Protein AF-A0A059FL71-F1 (afdb_monomer_lite)

Structure (mmCIF, N/CA/C/O backbone):
data_AF-A0A059FL71-F1
#
_entry.id   AF-A0A059FL71-F1
#
loop_
_atom_site.group_PDB
_atom_site.id
_atom_site.type_symbol
_atom_site.label_atom_id
_atom_site.label_alt_id
_atom_site.label_comp_id
_atom_site.label_asym_id
_atom_site.label_entity_id
_atom_site.label_seq_id
_atom_site.pdbx_PDB_ins_code
_atom_site.Cartn_x
_atom_site.Cartn_y
_atom_site.Cartn_z
_atom_site.occupancy
_atom_site.B_iso_or_equiv
_atom_site.auth_seq_id
_atom_site.auth_comp_id
_atom_site.auth_asym_id
_atom_site.auth_atom_id
_atom_site.pdbx_PDB_model_num
ATOM 1 N N . MET A 1 1 ? -16.588 4.277 25.004 1.00 62.44 1 MET A N 1
ATOM 2 C CA . MET A 1 1 ? -15.989 2.977 24.626 1.00 62.44 1 MET A CA 1
ATOM 3 C C . MET A 1 1 ? -16.147 2.707 23.132 1.00 62.44 1 MET A C 1
ATOM 5 O O . MET A 1 1 ? -15.125 2.559 22.488 1.00 62.44 1 MET A O 1
ATOM 9 N N . SER A 1 2 ? -17.354 2.745 22.545 1.00 70.50 2 SER A N 1
ATOM 10 C CA . SER A 1 2 ? -17.523 2.483 21.096 1.00 70.50 2 SER A CA 1
ATOM 11 C C . SER A 1 2 ? -16.815 3.487 20.167 1.00 70.50 2 SER A C 1
ATOM 13 O O . SER A 1 2 ? -16.297 3.094 19.131 1.00 70.50 2 SER A O 1
ATOM 15 N N . THR A 1 3 ? -16.751 4.768 20.547 1.00 81.00 3 THR A N 1
ATOM 16 C CA . THR A 1 3 ? -16.095 5.820 19.745 1.00 81.00 3 THR A CA 1
ATOM 17 C C . THR A 1 3 ? -14.570 5.693 19.727 1.00 81.00 3 THR A C 1
ATOM 19 O O . THR A 1 3 ? -13.962 5.957 18.705 1.00 81.00 3 THR A O 1
ATOM 22 N N . ASP A 1 4 ? -13.950 5.230 20.820 1.00 90.06 4 ASP A N 1
ATOM 23 C CA . ASP A 1 4 ? -12.488 5.042 20.899 1.00 90.06 4 ASP A CA 1
ATOM 24 C C . ASP A 1 4 ? -12.012 3.939 19.941 1.00 90.06 4 ASP A C 1
ATOM 26 O O . ASP A 1 4 ? -11.057 4.116 19.193 1.00 90.06 4 ASP A O 1
ATOM 30 N N . ILE A 1 5 ? -12.751 2.827 19.905 1.00 93.25 5 ILE A N 1
ATOM 31 C CA . ILE A 1 5 ? -12.524 1.723 18.966 1.00 93.25 5 ILE A CA 1
ATOM 32 C C . ILE A 1 5 ? -12.699 2.196 17.517 1.00 93.25 5 ILE A C 1
ATOM 34 O O . ILE A 1 5 ? -11.883 1.875 16.658 1.00 93.25 5 ILE A O 1
ATOM 38 N N . GLN A 1 6 ? -13.744 2.979 17.241 1.00 95.12 6 GLN A N 1
ATOM 39 C CA . GLN A 1 6 ? -13.996 3.513 15.904 1.00 95.12 6 GLN A CA 1
ATOM 40 C C . GLN A 1 6 ? -12.862 4.433 15.431 1.00 95.12 6 GLN A C 1
ATOM 42 O O . GLN A 1 6 ? -12.388 4.270 14.309 1.00 95.12 6 GLN A O 1
ATOM 47 N N . THR A 1 7 ? -12.387 5.348 16.283 1.00 96.62 7 THR A N 1
ATOM 48 C CA . THR A 1 7 ? -11.244 6.222 15.973 1.00 96.62 7 THR A CA 1
ATOM 49 C C . THR A 1 7 ? -9.998 5.406 15.644 1.00 96.62 7 THR A C 1
ATOM 51 O O . THR A 1 7 ? -9.376 5.620 14.609 1.00 96.62 7 THR A O 1
ATOM 54 N N . LYS A 1 8 ? -9.682 4.405 16.465 1.00 96.81 8 LYS A N 1
ATOM 55 C CA . LYS A 1 8 ? -8.524 3.529 16.265 1.00 96.81 8 LYS A CA 1
ATOM 56 C C . LYS A 1 8 ? -8.597 2.698 14.980 1.00 96.81 8 LYS A C 1
ATOM 58 O O . LYS A 1 8 ? -7.568 2.458 14.343 1.00 96.81 8 LYS A O 1
ATOM 63 N N . GLN A 1 9 ? -9.796 2.274 14.581 1.00 98.00 9 GLN A N 1
ATOM 64 C CA . GLN A 1 9 ? -10.037 1.615 13.296 1.00 98.00 9 GLN A CA 1
ATOM 65 C C . GLN A 1 9 ? -9.879 2.574 12.110 1.00 98.00 9 GLN A C 1
ATOM 67 O O . GLN A 1 9 ? -9.307 2.188 11.094 1.00 98.00 9 GLN A O 1
ATOM 72 N N . ILE A 1 10 ? -10.355 3.817 12.237 1.00 98.31 10 ILE A N 1
ATOM 73 C CA . ILE A 1 10 ? -10.156 4.867 11.226 1.00 98.31 10 ILE A CA 1
ATOM 74 C C . ILE A 1 10 ? -8.663 5.146 11.034 1.00 98.31 10 ILE A C 1
ATOM 76 O O . ILE A 1 10 ? -8.201 5.194 9.897 1.00 98.31 10 ILE A O 1
ATOM 80 N N . GLU A 1 11 ? -7.908 5.285 12.125 1.00 97.81 11 GLU A N 1
ATOM 81 C CA . GLU A 1 11 ? -6.453 5.478 12.089 1.00 97.81 11 GLU A CA 1
ATOM 82 C C . GLU A 1 11 ? -5.759 4.316 11.370 1.00 97.81 11 GLU A C 1
ATOM 84 O O . GLU A 1 11 ? -5.001 4.542 10.431 1.00 97.81 11 GLU A O 1
ATOM 89 N N . ALA A 1 12 ? -6.091 3.070 11.726 1.00 98.19 12 ALA A N 1
ATOM 90 C CA . ALA A 1 12 ? -5.516 1.890 11.081 1.00 98.19 12 ALA A CA 1
ATOM 91 C C . ALA A 1 12 ? -5.783 1.848 9.566 1.00 98.19 12 ALA A C 1
ATOM 93 O O . ALA A 1 12 ? -4.884 1.528 8.791 1.00 98.19 12 ALA A O 1
ATOM 94 N N . LEU A 1 13 ? -7.005 2.182 9.138 1.00 98.56 13 LEU A N 1
ATOM 95 C CA . LEU A 1 13 ? -7.355 2.239 7.718 1.00 98.56 13 LEU A CA 1
ATOM 96 C C . LEU A 1 13 ? -6.613 3.362 6.996 1.00 98.56 13 LEU A C 1
ATOM 98 O O . LEU A 1 13 ? -6.097 3.141 5.907 1.00 98.56 13 LEU A O 1
ATOM 102 N N . ASN A 1 14 ? -6.549 4.557 7.581 1.00 97.94 14 ASN A N 1
ATOM 103 C CA . ASN A 1 14 ? -5.886 5.701 6.959 1.00 97.94 14 ASN A CA 1
ATOM 104 C C . ASN A 1 14 ? -4.372 5.501 6.830 1.00 97.94 14 ASN A C 1
ATOM 106 O O . ASN A 1 14 ? -3.800 5.877 5.805 1.00 97.94 14 ASN A O 1
ATOM 110 N N . ASP A 1 15 ? -3.740 4.875 7.822 1.00 96.06 15 ASP A N 1
ATOM 111 C CA . ASP A 1 15 ? -2.325 4.509 7.765 1.00 96.06 15 ASP A CA 1
ATOM 112 C C . ASP A 1 15 ? -2.040 3.565 6.596 1.00 96.06 15 ASP A C 1
ATOM 114 O O . ASP A 1 15 ? -1.134 3.813 5.806 1.00 96.06 15 ASP A O 1
ATOM 118 N N . ILE A 1 16 ? -2.842 2.510 6.437 1.00 97.81 16 ILE A N 1
ATOM 119 C CA . ILE A 1 16 ? -2.652 1.545 5.348 1.00 97.81 16 ILE A CA 1
ATOM 120 C C . ILE A 1 16 ? -3.048 2.134 3.995 1.00 97.81 16 ILE A C 1
ATOM 122 O O . ILE A 1 16 ? 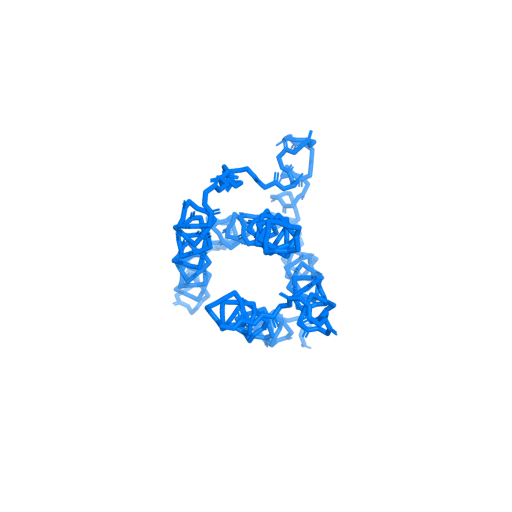-2.354 1.908 3.007 1.00 97.81 16 ILE A O 1
ATOM 126 N N . ALA A 1 17 ? -4.098 2.956 3.932 1.00 97.62 17 ALA A N 1
ATOM 127 C CA . ALA A 1 17 ? -4.484 3.660 2.711 1.00 97.62 17 ALA A CA 1
ATOM 128 C C . ALA A 1 17 ? -3.342 4.541 2.182 1.00 97.62 17 ALA A C 1
ATOM 130 O O . ALA A 1 17 ? -3.102 4.571 0.978 1.00 97.62 17 ALA A O 1
ATOM 131 N N . LYS A 1 18 ? -2.590 5.200 3.073 1.00 95.06 18 LYS A N 1
ATOM 132 C CA . LYS A 1 18 ? -1.399 5.982 2.715 1.00 95.06 18 LYS A CA 1
ATOM 133 C C . LYS A 1 18 ? -0.357 5.133 1.976 1.00 95.06 18 LYS A C 1
ATOM 135 O O . LYS A 1 18 ? 0.136 5.553 0.931 1.00 95.06 18 LYS A O 1
ATOM 140 N N . VAL A 1 19 ? -0.057 3.941 2.493 1.00 94.56 19 VAL A N 1
ATOM 141 C CA . VAL A 1 19 ? 0.926 3.018 1.900 1.00 94.56 19 VAL A CA 1
ATOM 142 C C . VAL A 1 19 ? 0.399 2.411 0.595 1.00 94.56 19 VAL A C 1
ATOM 144 O O . VAL A 1 19 ? 1.119 2.364 -0.397 1.00 94.56 19 VAL A O 1
ATOM 147 N N . LEU A 1 20 ? -0.886 2.044 0.535 1.00 96.56 20 LEU A N 1
ATOM 148 C CA . LEU A 1 20 ? -1.531 1.565 -0.694 1.00 96.56 20 LEU A CA 1
ATOM 149 C C . LEU A 1 20 ? -1.490 2.606 -1.824 1.00 96.56 20 LEU A C 1
ATOM 151 O O . LEU A 1 20 ? -1.282 2.248 -2.983 1.00 96.56 20 LEU A O 1
ATOM 155 N N . ILE A 1 21 ? -1.667 3.893 -1.504 1.00 95.06 21 ILE A N 1
ATOM 156 C CA . ILE A 1 21 ? -1.548 4.991 -2.476 1.00 95.06 21 ILE A CA 1
ATOM 157 C C . ILE A 1 21 ? -0.113 5.100 -3.00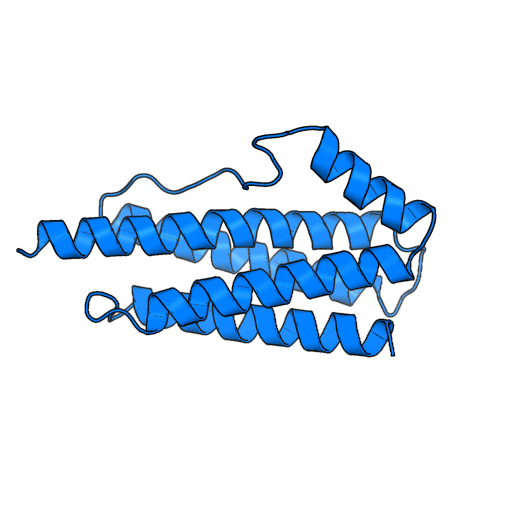8 1.00 95.06 21 ILE A C 1
ATOM 159 O O . ILE A 1 21 ? 0.072 5.372 -4.196 1.00 95.06 21 ILE A O 1
ATOM 163 N N . ASP A 1 22 ? 0.893 4.908 -2.154 1.00 91.06 22 ASP A N 1
ATOM 164 C CA . ASP A 1 22 ? 2.298 4.914 -2.571 1.00 91.06 22 ASP A CA 1
ATOM 165 C C . ASP A 1 22 ? 2.624 3.704 -3.459 1.00 91.06 22 ASP A C 1
ATOM 167 O O . ASP A 1 22 ? 3.143 3.892 -4.560 1.00 91.06 22 ASP A O 1
ATOM 171 N N . SER A 1 23 ? 2.218 2.494 -3.058 1.00 93.62 23 SER A N 1
ATOM 172 C CA . SER A 1 23 ? 2.372 1.265 -3.859 1.00 93.62 23 SER A CA 1
ATOM 173 C C . SER A 1 23 ? 1.683 1.388 -5.227 1.00 93.62 23 SER A C 1
ATOM 175 O O . SER A 1 23 ? 2.295 1.121 -6.264 1.00 93.62 23 SER A O 1
ATOM 177 N N . LYS A 1 24 ? 0.447 1.919 -5.279 1.00 95.31 24 LYS A N 1
ATOM 178 C CA . LYS A 1 24 ? -0.262 2.205 -6.542 1.00 95.31 24 LYS A CA 1
ATOM 179 C C . LYS A 1 24 ? 0.588 3.044 -7.490 1.00 95.31 24 LYS A C 1
ATOM 181 O O . LYS A 1 24 ? 0.737 2.691 -8.658 1.00 95.31 24 LYS A O 1
ATOM 186 N N . LYS A 1 25 ? 1.141 4.150 -6.989 1.00 90.38 25 LYS A N 1
ATOM 187 C CA . LYS A 1 25 ? 1.977 5.052 -7.787 1.00 90.38 25 LYS A CA 1
ATOM 188 C C . LYS A 1 25 ? 3.263 4.361 -8.228 1.00 90.38 25 LYS A C 1
ATOM 190 O O . LYS A 1 25 ? 3.659 4.523 -9.379 1.00 90.38 25 LYS A O 1
ATOM 195 N N . GLY A 1 26 ? 3.885 3.570 -7.354 1.00 89.31 26 GLY A N 1
ATOM 196 C CA . GLY A 1 26 ? 5.050 2.753 -7.694 1.00 89.31 26 GLY A CA 1
ATOM 197 C C . GLY A 1 26 ? 4.789 1.870 -8.917 1.00 89.31 26 GLY A C 1
ATOM 198 O O . GLY A 1 26 ? 5.537 1.924 -9.895 1.00 89.31 26 GLY A O 1
ATOM 199 N N . TYR A 1 27 ? 3.665 1.151 -8.926 1.00 93.12 27 TYR A N 1
ATOM 200 C CA . TYR A 1 27 ? 3.267 0.313 -10.059 1.00 93.12 27 TYR A CA 1
ATOM 201 C C . TYR A 1 27 ? 2.870 1.095 -11.315 1.00 93.12 27 TYR A C 1
ATOM 203 O O . TYR A 1 27 ? 3.274 0.715 -12.415 1.00 93.12 27 TYR A O 1
ATOM 211 N N . GLU A 1 28 ? 2.131 2.202 -11.189 1.00 91.94 28 GLU A N 1
ATOM 212 C CA . GLU A 1 28 ? 1.834 3.089 -12.328 1.00 91.94 28 GLU A CA 1
ATOM 213 C C . GLU A 1 28 ? 3.127 3.577 -12.987 1.00 91.94 28 GLU A C 1
ATOM 215 O O . GLU A 1 28 ? 3.246 3.614 -14.213 1.00 91.94 28 GLU A O 1
ATOM 220 N N . LYS A 1 29 ? 4.138 3.883 -12.174 1.00 87.56 29 LYS A N 1
ATOM 221 C CA . LYS A 1 29 ? 5.424 4.346 -12.671 1.00 87.56 29 LYS A CA 1
ATOM 222 C C . LYS A 1 29 ? 6.254 3.244 -13.301 1.00 87.56 29 LYS A C 1
ATOM 224 O O . LYS A 1 29 ? 6.830 3.467 -14.363 1.00 87.56 29 LYS A O 1
ATOM 229 N N . ALA A 1 30 ? 6.270 2.060 -12.700 1.00 87.75 30 ALA A N 1
ATOM 230 C CA . ALA A 1 30 ? 6.881 0.884 -13.302 1.00 87.75 30 ALA A CA 1
ATOM 231 C C . ALA A 1 30 ? 6.259 0.587 -14.679 1.00 87.75 30 ALA A C 1
ATOM 233 O O . ALA A 1 30 ? 6.982 0.342 -15.640 1.00 87.75 30 ALA A O 1
ATOM 234 N N . TYR A 1 31 ? 4.933 0.714 -14.809 1.00 90.06 31 TYR A N 1
ATOM 235 C CA . TYR A 1 31 ? 4.222 0.583 -16.084 1.00 90.06 31 TYR A CA 1
ATOM 236 C C . TYR A 1 31 ? 4.638 1.636 -17.129 1.00 90.06 31 TYR A C 1
ATOM 238 O O . TYR A 1 31 ? 4.802 1.301 -18.303 1.00 90.06 31 TYR A O 1
ATOM 246 N N . GLU A 1 32 ? 4.810 2.899 -16.725 1.00 87.12 32 GLU A N 1
ATOM 247 C CA . GLU A 1 32 ? 5.266 3.976 -17.618 1.00 87.12 32 GLU A CA 1
ATOM 248 C C . GLU A 1 32 ? 6.712 3.794 -18.096 1.00 87.12 32 GLU A C 1
ATOM 250 O O . GLU A 1 32 ? 7.057 4.255 -19.184 1.00 87.12 32 GLU A O 1
ATOM 255 N N . MET A 1 33 ? 7.566 3.207 -17.254 1.00 83.75 33 MET A N 1
ATOM 256 C CA . MET A 1 33 ? 9.017 3.182 -17.453 1.00 83.75 33 MET A CA 1
ATOM 257 C C . MET A 1 33 ? 9.542 1.879 -18.028 1.00 83.75 33 MET A C 1
ATOM 259 O O . MET A 1 33 ? 10.598 1.889 -18.655 1.00 83.75 33 MET A O 1
ATOM 263 N N . VAL A 1 34 ? 8.831 0.770 -17.830 1.00 83.44 34 VAL A N 1
ATOM 264 C CA . VAL A 1 34 ? 9.163 -0.466 -18.526 1.00 83.44 34 VAL A CA 1
ATOM 265 C C . VAL A 1 34 ? 8.949 -0.251 -20.029 1.00 83.44 34 VAL A C 1
ATOM 267 O O . VAL A 1 34 ? 7.938 0.321 -20.455 1.00 83.44 34 VAL A O 1
ATOM 270 N N . ASP A 1 35 ? 9.904 -0.713 -20.838 1.00 77.81 35 ASP A N 1
ATOM 271 C CA . ASP A 1 35 ? 9.777 -0.739 -22.299 1.00 77.81 35 ASP A CA 1
ATOM 272 C C . ASP A 1 35 ? 8.519 -1.527 -22.724 1.00 77.81 35 ASP A C 1
ATOM 274 O O . ASP A 1 35 ? 7.781 -2.056 -21.889 1.00 77.81 35 ASP A O 1
ATOM 278 N N . ASP A 1 36 ? 8.245 -1.653 -24.025 1.00 75.06 36 ASP A N 1
ATOM 279 C CA . ASP A 1 36 ? 7.133 -2.464 -24.560 1.00 75.06 36 ASP A CA 1
ATOM 280 C C . ASP A 1 36 ? 7.335 -3.985 -24.360 1.00 75.06 36 ASP A C 1
ATOM 282 O O . ASP A 1 36 ? 7.175 -4.811 -25.258 1.00 75.06 36 ASP A O 1
ATOM 286 N N . ASN A 1 37 ? 7.682 -4.379 -23.138 1.00 79.50 37 ASN A N 1
ATOM 287 C CA . ASN A 1 37 ? 7.650 -5.726 -22.634 1.00 79.50 37 ASN A CA 1
ATOM 288 C C . ASN A 1 37 ? 6.189 -6.131 -22.406 1.00 79.50 37 ASN A C 1
ATOM 290 O O . ASN A 1 37 ? 5.569 -5.827 -21.381 1.00 79.50 37 ASN A O 1
ATOM 294 N N . PHE A 1 38 ? 5.659 -6.853 -23.391 1.00 79.81 38 PHE A N 1
ATOM 295 C CA . PHE A 1 38 ? 4.293 -7.371 -23.415 1.00 79.81 38 PHE A CA 1
ATOM 296 C C . PHE A 1 38 ? 3.930 -8.264 -22.219 1.00 79.81 38 PHE A C 1
ATOM 298 O O . PHE A 1 38 ? 2.743 -8.436 -21.952 1.00 79.81 38 PHE A O 1
ATOM 305 N N . ALA A 1 39 ? 4.909 -8.821 -21.498 1.00 84.06 39 ALA A N 1
ATOM 306 C CA . ALA A 1 39 ? 4.656 -9.643 -20.318 1.00 84.06 39 ALA A CA 1
ATOM 307 C C . ALA A 1 39 ? 4.545 -8.810 -19.030 1.00 84.06 39 ALA A C 1
ATOM 309 O O . ALA A 1 39 ? 3.683 -9.093 -18.201 1.00 84.06 39 ALA A O 1
ATOM 310 N N . LEU A 1 40 ? 5.378 -7.776 -18.865 1.00 86.88 40 LEU A N 1
ATOM 311 C CA . LEU A 1 40 ? 5.473 -7.016 -17.610 1.00 86.88 40 LEU A CA 1
ATOM 312 C C . LEU A 1 40 ? 4.487 -5.850 -17.518 1.00 86.88 40 LEU A C 1
ATOM 314 O O . LEU A 1 40 ? 3.898 -5.641 -16.458 1.00 86.88 40 LEU A O 1
ATOM 318 N N . LYS A 1 41 ? 4.251 -5.117 -18.617 1.00 89.62 41 LYS A N 1
ATOM 319 C CA . LYS A 1 41 ? 3.312 -3.978 -18.612 1.00 89.62 41 LYS A CA 1
ATOM 320 C C . LYS A 1 41 ? 1.930 -4.348 -18.055 1.00 89.62 41 LYS A C 1
ATOM 322 O O . LYS A 1 41 ? 1.455 -3.644 -17.163 1.00 89.62 41 LYS A O 1
ATOM 327 N N . PRO A 1 42 ? 1.281 -5.440 -18.506 1.00 93.12 42 PRO A N 1
ATOM 328 C CA . PRO A 1 42 ? -0.023 -5.820 -17.972 1.00 93.12 42 PRO A CA 1
ATOM 329 C C . PRO A 1 42 ? 0.003 -6.136 -16.472 1.00 93.12 42 PRO A C 1
ATOM 331 O O . PRO A 1 42 ? -0.970 -5.841 -15.790 1.00 93.12 42 PRO A O 1
ATOM 334 N N . GLN A 1 43 ? 1.104 -6.690 -15.952 1.00 93.56 43 GLN A N 1
ATOM 335 C CA . GLN A 1 43 ? 1.228 -7.066 -14.538 1.00 93.56 43 GLN A CA 1
ATOM 336 C C . GLN A 1 43 ? 1.321 -5.842 -13.624 1.00 93.56 43 GLN A C 1
ATOM 338 O O . GLN A 1 43 ? 0.621 -5.780 -12.613 1.00 93.56 43 GLN A O 1
ATOM 343 N N . PHE A 1 44 ? 2.123 -4.842 -14.006 1.00 93.75 44 PHE A N 1
ATOM 344 C CA . PHE A 1 44 ? 2.203 -3.576 -13.273 1.00 93.75 44 PHE A CA 1
ATOM 345 C C . PHE A 1 44 ? 0.878 -2.812 -13.319 1.00 93.75 44 PHE A C 1
ATOM 347 O O . PHE A 1 44 ? 0.394 -2.346 -12.290 1.00 93.75 44 PHE A O 1
ATOM 354 N N . LEU A 1 45 ? 0.245 -2.732 -14.496 1.00 95.25 45 LEU A N 1
ATOM 355 C CA . LEU A 1 45 ? -1.049 -2.064 -14.633 1.00 95.25 45 LEU A CA 1
ATOM 356 C C . LEU A 1 45 ? -2.141 -2.757 -13.808 1.00 95.25 45 LEU A C 1
ATOM 358 O O . LEU A 1 45 ? -2.944 -2.085 -13.167 1.00 95.25 45 LEU A O 1
ATOM 362 N N . HIS A 1 46 ? -2.163 -4.090 -13.813 1.00 96.31 46 HIS A N 1
ATOM 363 C CA . HIS A 1 46 ? -3.101 -4.875 -13.020 1.00 96.31 46 HIS A CA 1
ATOM 364 C C . HIS A 1 46 ? -2.963 -4.566 -11.525 1.00 96.31 46 HIS A C 1
ATOM 366 O O . HIS A 1 46 ? -3.953 -4.202 -10.895 1.00 96.31 46 HIS A O 1
ATOM 372 N N . ARG A 1 47 ? -1.738 -4.576 -10.989 1.00 97.06 47 ARG A N 1
ATOM 373 C CA . ARG A 1 47 ? -1.478 -4.253 -9.577 1.00 97.06 47 ARG A CA 1
ATOM 374 C C . ARG A 1 47 ? -1.835 -2.815 -9.231 1.00 97.06 47 ARG A C 1
ATOM 376 O O . ARG A 1 47 ? -2.483 -2.570 -8.220 1.00 97.06 47 ARG A O 1
ATOM 383 N N . ALA A 1 48 ? -1.512 -1.854 -10.096 1.00 96.81 48 ALA A N 1
ATOM 384 C CA . ALA A 1 48 ? -1.942 -0.467 -9.912 1.00 96.81 48 ALA A CA 1
ATOM 385 C C . ALA A 1 48 ? -3.476 -0.335 -9.811 1.00 96.81 48 ALA A C 1
ATOM 387 O O . ALA A 1 48 ? -3.992 0.435 -8.995 1.00 96.81 48 ALA A O 1
ATOM 388 N N . GLN A 1 49 ? -4.219 -1.098 -10.618 1.00 98.12 49 GLN A N 1
ATOM 389 C CA . GLN A 1 49 ? -5.682 -1.123 -10.573 1.00 98.12 49 GLN A CA 1
ATOM 390 C C . GLN A 1 49 ? -6.207 -1.781 -9.293 1.00 98.12 49 GLN A C 1
ATOM 392 O O . GLN A 1 49 ? -7.108 -1.227 -8.664 1.00 98.12 49 GLN A O 1
ATOM 397 N N . GLU A 1 50 ? -5.633 -2.911 -8.881 1.00 97.88 50 GLU A N 1
ATOM 398 C CA . GLU A 1 50 ? -5.980 -3.586 -7.623 1.00 97.88 50 GLU A CA 1
ATOM 399 C C . GLU A 1 50 ? -5.737 -2.680 -6.412 1.00 97.88 50 GLU A C 1
ATOM 401 O O . GLU A 1 50 ? -6.628 -2.506 -5.578 1.00 97.88 50 GLU A O 1
ATOM 406 N N . ARG A 1 51 ? -4.582 -2.002 -6.360 1.00 97.19 51 ARG A N 1
ATOM 407 C CA . ARG A 1 51 ? -4.281 -1.007 -5.320 1.00 97.19 51 ARG A CA 1
ATOM 408 C C . ARG A 1 51 ? -5.295 0.129 -5.318 1.00 97.19 51 ARG A C 1
ATOM 410 O O . ARG A 1 51 ? -5.760 0.520 -4.253 1.00 97.19 51 ARG A O 1
ATOM 417 N N . GLY A 1 52 ? -5.685 0.633 -6.490 1.00 97.81 52 GLY A N 1
ATOM 418 C CA . GLY A 1 52 ? -6.730 1.653 -6.608 1.00 97.81 52 GLY A CA 1
ATOM 419 C C . GLY A 1 52 ? -8.067 1.207 -6.013 1.00 97.81 52 GLY A C 1
ATOM 420 O O . GLY A 1 52 ? -8.666 1.943 -5.233 1.00 97.81 52 GLY A O 1
ATOM 421 N N . GLN A 1 53 ? -8.495 -0.021 -6.310 1.00 98.56 53 GLN A N 1
ATOM 422 C CA . GLN A 1 53 ? -9.735 -0.578 -5.763 1.00 98.56 53 GLN A CA 1
ATOM 423 C C . GLN A 1 53 ? -9.673 -0.740 -4.240 1.00 98.56 53 GLN A C 1
ATOM 425 O O . GLN A 1 53 ? -10.643 -0.415 -3.555 1.00 98.56 53 GLN A O 1
ATOM 430 N N . LEU A 1 54 ? -8.541 -1.201 -3.700 1.00 98.44 54 LEU A N 1
ATOM 431 C CA . LEU A 1 54 ? -8.342 -1.289 -2.252 1.00 98.44 54 LEU A CA 1
ATOM 432 C C . LEU A 1 54 ? -8.382 0.095 -1.599 1.00 98.44 54 LEU A C 1
ATOM 434 O O . LEU A 1 54 ? -9.081 0.269 -0.605 1.00 98.44 54 LEU A O 1
ATOM 438 N N . VAL A 1 55 ? -7.710 1.100 -2.170 1.00 98.56 55 VAL A N 1
ATOM 439 C CA . VAL A 1 55 ? -7.775 2.483 -1.664 1.00 98.56 55 VAL A CA 1
ATOM 440 C C . VAL A 1 55 ? -9.226 2.961 -1.590 1.00 98.56 55 VAL A C 1
ATOM 442 O O . VAL A 1 55 ? -9.655 3.416 -0.531 1.00 98.56 55 VAL A O 1
ATOM 445 N N . ASP A 1 56 ? -10.013 2.786 -2.653 1.00 98.62 56 ASP A N 1
ATOM 446 C CA . ASP A 1 56 ? -11.422 3.201 -2.672 1.00 98.62 56 ASP A CA 1
ATOM 447 C C . ASP A 1 56 ? -12.250 2.502 -1.578 1.00 98.62 56 ASP A C 1
ATOM 449 O O . ASP A 1 56 ? -13.069 3.133 -0.898 1.00 98.62 56 ASP A O 1
ATOM 453 N N . GLN A 1 57 ? -12.021 1.203 -1.360 1.00 98.75 57 GLN A N 1
ATOM 454 C CA . GLN A 1 57 ? -12.692 0.431 -0.311 1.00 98.75 57 GLN A CA 1
ATOM 455 C C . GLN A 1 57 ? -12.314 0.918 1.093 1.00 98.75 57 GLN A C 1
ATOM 457 O O . GLN A 1 57 ? -13.196 1.123 1.932 1.00 98.75 57 GLN A O 1
ATOM 462 N N . PHE A 1 58 ? -11.026 1.168 1.341 1.00 98.69 58 PHE A N 1
ATOM 463 C CA . PHE A 1 58 ? -10.535 1.711 2.608 1.00 98.69 58 PHE A CA 1
ATOM 464 C C . PHE A 1 58 ? -11.128 3.095 2.881 1.00 98.69 58 PHE A C 1
ATOM 466 O O . PHE A 1 58 ? -11.671 3.336 3.961 1.00 98.69 58 PHE A O 1
ATOM 473 N N . GLN A 1 59 ? -11.104 3.991 1.893 1.00 98.62 59 GLN A N 1
ATOM 474 C CA . GLN A 1 59 ? -11.658 5.337 2.029 1.00 98.62 59 GLN A CA 1
ATOM 475 C C . GLN A 1 59 ? -13.172 5.314 2.272 1.00 98.62 59 GLN A C 1
ATOM 477 O O . GLN A 1 59 ? -13.683 6.055 3.116 1.00 98.62 59 GLN A O 1
ATOM 482 N N . SER A 1 60 ? -13.900 4.443 1.568 1.00 98.69 60 SER A N 1
ATOM 483 C CA . SER A 1 60 ? -15.332 4.219 1.793 1.00 98.69 60 SER A CA 1
ATOM 484 C C . SER A 1 60 ? -15.602 3.749 3.222 1.00 98.69 60 SER A C 1
ATOM 486 O O . SER A 1 60 ? -16.492 4.271 3.902 1.00 98.69 60 SER A O 1
ATOM 488 N N . GLN A 1 61 ? -14.783 2.821 3.721 1.00 98.56 61 GLN A N 1
ATOM 489 C CA . GLN A 1 61 ? -14.912 2.312 5.076 1.00 98.56 61 GLN A CA 1
ATOM 490 C C . GLN A 1 61 ? -14.631 3.380 6.135 1.00 98.56 61 GLN A C 1
ATOM 492 O O . GLN A 1 61 ? -15.379 3.479 7.108 1.00 98.56 61 GLN A O 1
ATOM 497 N N . VAL A 1 62 ? -13.614 4.219 5.937 1.00 98.56 62 VAL A N 1
ATOM 498 C CA . VAL A 1 62 ? -13.325 5.351 6.829 1.00 98.56 62 VAL A CA 1
ATOM 499 C C . VAL A 1 62 ? -14.517 6.305 6.905 1.00 98.56 62 VAL A C 1
ATOM 501 O O . VAL A 1 62 ? -14.965 6.631 8.006 1.00 98.56 62 VAL A O 1
ATOM 504 N N . ARG A 1 63 ? -15.109 6.674 5.758 1.00 98.38 63 ARG A N 1
ATOM 505 C CA . ARG A 1 63 ? -16.321 7.514 5.727 1.00 98.38 63 ARG A CA 1
ATOM 506 C C . ARG A 1 63 ? -17.494 6.849 6.446 1.00 98.38 63 ARG A C 1
ATOM 508 O O . ARG A 1 63 ? -18.223 7.518 7.173 1.00 98.38 63 ARG A O 1
ATOM 515 N N . ARG A 1 64 ? -17.674 5.531 6.291 1.00 97.75 64 ARG A N 1
ATOM 516 C CA . ARG A 1 64 ? -18.730 4.766 6.982 1.00 97.75 64 ARG A CA 1
ATOM 517 C C . ARG A 1 64 ? -18.555 4.767 8.499 1.00 97.75 64 ARG A C 1
ATOM 519 O O . ARG A 1 64 ? -19.541 4.758 9.230 1.00 97.75 64 ARG A O 1
ATOM 526 N N . LEU A 1 65 ? -17.310 4.788 8.964 1.00 96.88 65 LEU A N 1
ATOM 527 C CA . LEU A 1 65 ? -16.964 4.945 10.373 1.00 96.88 65 LEU A CA 1
ATOM 528 C C . LEU A 1 65 ? -17.044 6.409 10.846 1.00 96.88 65 LEU A C 1
ATOM 530 O O . LEU A 1 65 ? -16.839 6.663 12.024 1.00 96.88 65 LEU A O 1
ATOM 534 N N . GLY A 1 66 ? -17.379 7.365 9.974 1.00 96.94 66 GLY A N 1
ATOM 535 C CA . GLY A 1 66 ? -17.499 8.784 10.319 1.00 96.94 66 GLY A CA 1
ATOM 536 C C . GLY A 1 66 ? -16.169 9.539 10.364 1.00 96.94 66 GLY A C 1
ATOM 537 O O . GLY A 1 66 ? -16.121 10.632 10.923 1.00 96.94 66 GLY A O 1
ATOM 538 N N . GLY A 1 67 ? -15.100 8.963 9.808 1.00 97.00 67 GLY A N 1
ATOM 539 C CA . GLY A 1 67 ? -13.795 9.607 9.681 1.00 97.00 67 GLY A CA 1
ATOM 540 C C . GLY A 1 67 ? -13.581 10.283 8.328 1.00 97.00 67 GLY A C 1
ATOM 541 O O . GLY A 1 67 ? -14.310 10.041 7.363 1.00 97.00 67 GLY A O 1
ATOM 542 N N . GLU A 1 68 ? -12.521 11.086 8.252 1.00 97.94 68 GLU A N 1
ATOM 543 C CA . GLU A 1 68 ? -12.022 11.643 6.994 1.00 97.94 68 GLU A CA 1
ATOM 544 C C . GLU A 1 68 ? -10.977 10.697 6.382 1.00 97.94 68 GLU A C 1
ATOM 546 O O . GLU A 1 68 ? -10.007 10.341 7.062 1.00 97.94 68 GLU A O 1
ATOM 551 N N . PRO A 1 69 ? -11.166 10.245 5.131 1.00 97.75 69 PRO A N 1
ATOM 552 C CA . PRO A 1 69 ? -10.253 9.308 4.497 1.00 97.75 69 PRO A CA 1
ATOM 553 C C . PRO A 1 69 ? -8.948 9.968 4.062 1.00 97.75 69 PRO A C 1
ATOM 555 O O . PRO A 1 69 ? -8.945 11.083 3.545 1.00 97.75 69 PRO A O 1
ATOM 558 N N . GLN A 1 70 ? -7.854 9.222 4.182 1.00 95.38 70 GLN A N 1
ATOM 559 C CA . GLN A 1 70 ? -6.570 9.596 3.613 1.00 95.38 70 GLN A CA 1
ATOM 560 C C . GLN A 1 70 ? -6.640 9.579 2.080 1.00 95.38 70 GLN A C 1
ATOM 562 O O . GLN A 1 70 ? -7.004 8.567 1.477 1.00 95.38 70 GLN A O 1
ATOM 567 N N . THR A 1 71 ? -6.269 10.692 1.449 1.00 93.25 71 THR A N 1
ATOM 568 C CA . THR A 1 71 ? -6.239 10.852 -0.015 1.00 93.25 71 THR A CA 1
ATOM 569 C C . THR A 1 71 ? -4.829 10.921 -0.576 1.00 93.25 71 THR A C 1
ATOM 571 O O . THR A 1 71 ? -4.643 10.790 -1.785 1.00 93.25 71 THR A O 1
ATOM 574 N N . ASP A 1 72 ? -3.839 11.083 0.298 1.00 87.69 72 ASP A N 1
ATOM 575 C CA . ASP A 1 72 ? -2.454 11.272 -0.079 1.00 87.69 72 ASP A CA 1
ATOM 576 C C . ASP A 1 72 ? -1.568 10.167 0.488 1.00 87.69 72 ASP A C 1
ATOM 578 O O . ASP A 1 72 ? -1.758 9.657 1.592 1.00 87.69 72 ASP A O 1
ATOM 582 N N . GLY A 1 73 ? -0.577 9.797 -0.313 1.00 82.38 73 GLY A N 1
ATOM 583 C CA . GLY A 1 73 ? 0.448 8.846 0.086 1.00 82.38 73 GLY A CA 1
ATOM 584 C C . GLY A 1 73 ? 1.537 9.504 0.936 1.00 82.38 73 GLY A C 1
ATOM 585 O O . GLY A 1 73 ? 1.617 10.729 1.050 1.00 82.38 73 GLY A O 1
ATOM 586 N N . GLY A 1 74 ? 2.401 8.696 1.537 1.00 70.31 74 GLY A N 1
ATOM 587 C CA . GLY A 1 74 ? 3.551 9.146 2.316 1.00 70.31 74 GLY A CA 1
ATOM 588 C C . GLY A 1 74 ? 4.717 9.618 1.479 1.00 70.31 74 GLY A C 1
ATOM 589 O O . GLY A 1 74 ? 5.355 10.605 1.847 1.00 70.31 74 GLY A O 1
ATOM 590 N N . MET A 1 75 ? 4.929 9.006 0.316 1.00 61.62 75 MET A N 1
ATOM 591 C CA . MET A 1 75 ? 5.947 9.443 -0.638 1.00 61.62 75 MET A CA 1
ATOM 592 C C . MET A 1 75 ? 5.685 10.866 -1.155 1.00 61.62 75 MET A C 1
ATOM 594 O O . MET A 1 75 ? 6.616 11.548 -1.586 1.00 61.62 75 MET A O 1
ATOM 598 N N . LEU A 1 76 ? 4.437 11.351 -1.063 1.00 47.91 76 LEU A N 1
ATOM 599 C CA . LEU A 1 76 ? 4.079 12.731 -1.393 1.00 47.91 76 LEU A CA 1
ATOM 600 C C . LEU A 1 76 ? 4.398 13.758 -0.290 1.00 47.91 76 LEU A C 1
ATOM 602 O O . LEU A 1 76 ? 4.420 14.946 -0.591 1.00 47.91 76 LEU A O 1
ATOM 606 N N . GLY A 1 77 ? 4.695 13.357 0.952 1.00 49.66 77 GLY A N 1
ATOM 607 C CA . GLY A 1 77 ? 5.074 14.299 2.022 1.00 49.66 77 GLY A CA 1
ATOM 608 C C . GLY A 1 77 ? 6.425 14.987 1.771 1.00 49.66 77 GLY A C 1
ATOM 609 O O . GLY A 1 77 ? 6.592 16.165 2.075 1.00 49.66 77 GLY A O 1
ATOM 610 N N . ASP A 1 78 ? 7.343 14.273 1.108 1.00 57.00 78 ASP A N 1
ATOM 611 C CA . ASP A 1 78 ? 8.598 14.783 0.524 1.00 57.00 78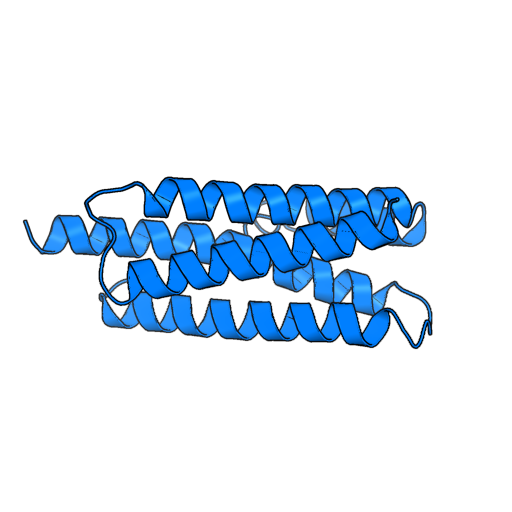 ASP A CA 1
ATOM 612 C C . ASP A 1 78 ? 8.489 15.042 -1.000 1.00 57.00 78 ASP A C 1
ATOM 614 O O . ASP A 1 78 ? 9.500 15.248 -1.686 1.00 57.00 78 ASP A O 1
ATOM 618 N N . ALA A 1 79 ? 7.236 15.025 -1.487 1.00 56.00 79 ALA A N 1
ATOM 619 C CA . ALA A 1 79 ? 6.609 15.252 -2.799 1.00 56.00 79 ALA A CA 1
ATOM 620 C C . ALA A 1 79 ? 7.406 14.971 -4.074 1.00 56.00 79 ALA A C 1
ATOM 622 O O . ALA A 1 79 ? 6.914 14.310 -4.982 1.00 56.00 79 ALA A O 1
ATOM 623 N N . HIS A 1 80 ? 8.612 15.505 -4.188 1.00 58.22 80 HIS A N 1
ATOM 624 C CA . HIS A 1 80 ? 9.390 15.438 -5.412 1.00 58.22 80 HIS A CA 1
ATOM 625 C C . HIS A 1 80 ? 10.604 14.531 -5.290 1.00 58.22 80 HIS A C 1
ATOM 627 O O . HIS A 1 80 ? 10.960 13.888 -6.268 1.00 58.22 80 HIS A O 1
ATOM 633 N N . ARG A 1 81 ? 11.266 14.456 -4.131 1.00 65.56 81 ARG A N 1
ATOM 634 C CA . ARG A 1 81 ? 12.554 13.747 -4.058 1.00 65.56 81 ARG A CA 1
ATOM 635 C C . ARG A 1 81 ? 12.388 12.235 -4.040 1.00 65.56 81 ARG A C 1
ATOM 637 O O . ARG A 1 81 ? 13.005 11.587 -4.875 1.00 65.56 81 ARG A O 1
ATOM 644 N N . GLY A 1 82 ? 11.532 11.703 -3.165 1.00 66.88 82 GLY A N 1
ATOM 645 C CA . GLY A 1 82 ? 11.282 10.257 -3.091 1.00 66.88 82 GLY A CA 1
ATOM 646 C C . GLY A 1 82 ? 10.737 9.706 -4.410 1.00 66.88 82 GLY A C 1
ATOM 647 O O . GLY A 1 82 ? 11.279 8.753 -4.963 1.00 66.88 82 GLY A O 1
ATOM 648 N N . TRP A 1 83 ? 9.751 10.397 -4.991 1.00 65.81 83 TRP A N 1
ATOM 649 C CA . TRP A 1 83 ? 9.180 10.030 -6.287 1.00 65.81 83 TRP A CA 1
ATOM 650 C C . TRP A 1 83 ? 10.183 10.114 -7.445 1.00 65.81 83 TRP A C 1
ATOM 652 O O . TRP A 1 83 ? 10.294 9.184 -8.242 1.00 65.81 83 TRP A O 1
ATOM 662 N N . MET A 1 84 ? 10.951 11.206 -7.543 1.00 70.19 84 MET A N 1
ATOM 663 C CA . MET A 1 84 ? 11.978 11.340 -8.583 1.00 70.19 84 MET A CA 1
ATOM 664 C C . MET A 1 84 ? 13.098 10.315 -8.415 1.00 70.19 84 MET A C 1
ATOM 666 O O . MET A 1 84 ? 13.643 9.852 -9.414 1.00 70.19 84 MET A O 1
ATOM 670 N N . GLN A 1 85 ? 13.449 9.964 -7.177 1.00 73.19 85 GLN A N 1
ATOM 671 C CA . GLN A 1 85 ? 14.456 8.951 -6.895 1.00 73.19 85 GLN A CA 1
ATOM 672 C C . GLN A 1 85 ? 13.980 7.578 -7.369 1.00 73.19 85 GLN A C 1
ATOM 674 O O . GLN A 1 85 ? 14.689 6.963 -8.162 1.00 73.19 85 GLN A O 1
ATOM 679 N N . PHE A 1 86 ? 12.761 7.169 -7.007 1.00 72.44 86 PHE A N 1
ATOM 680 C CA . PHE A 1 86 ? 12.139 5.936 -7.500 1.00 72.44 86 PHE A CA 1
ATOM 681 C C . PHE A 1 86 ? 12.084 5.894 -9.034 1.00 72.44 86 PHE A C 1
ATOM 683 O O . PHE A 1 86 ? 12.567 4.956 -9.664 1.00 72.44 86 PHE A O 1
ATOM 690 N N . ALA A 1 87 ? 11.599 6.972 -9.656 1.00 70.94 87 ALA A N 1
ATOM 691 C CA . ALA A 1 87 ? 11.564 7.106 -11.109 1.00 70.94 87 ALA A CA 1
ATOM 692 C C . ALA A 1 87 ? 12.970 7.003 -11.743 1.00 70.94 87 ALA A C 1
ATOM 694 O O . ALA A 1 87 ? 13.150 6.407 -12.803 1.00 70.94 87 ALA A O 1
ATOM 695 N N . SER A 1 88 ? 13.993 7.569 -11.100 1.00 77.38 88 SER A N 1
ATOM 696 C CA . SER A 1 88 ? 15.365 7.499 -11.604 1.00 77.38 88 SER A CA 1
ATOM 697 C C . SER A 1 88 ? 15.976 6.099 -11.521 1.00 77.38 88 SER A C 1
ATOM 699 O O . SER A 1 88 ? 16.838 5.793 -12.345 1.00 77.38 88 SER A O 1
ATOM 701 N N . LEU A 1 89 ? 15.534 5.262 -10.570 1.00 76.88 89 LEU A N 1
ATOM 702 C CA . LEU A 1 89 ? 15.975 3.870 -10.454 1.00 76.88 89 LEU A CA 1
ATOM 703 C C . LEU A 1 89 ? 15.508 3.075 -11.671 1.00 76.88 89 LEU A C 1
ATOM 705 O O . LEU A 1 89 ? 16.347 2.544 -12.384 1.00 76.88 89 LEU A O 1
ATOM 709 N N . PHE A 1 90 ? 14.219 3.124 -12.018 1.00 73.12 90 PHE A N 1
ATOM 710 C CA . PHE A 1 90 ? 13.684 2.422 -13.196 1.00 73.12 90 PHE A CA 1
ATOM 711 C C . PHE A 1 90 ? 14.375 2.792 -14.520 1.00 73.12 90 PHE A C 1
ATOM 713 O O . PHE A 1 90 ? 14.466 1.960 -15.415 1.00 73.12 90 PHE A O 1
ATOM 720 N N . GLN A 1 91 ? 14.891 4.020 -14.655 1.00 71.19 91 GLN A N 1
ATOM 721 C CA . GLN A 1 91 ? 15.622 4.446 -15.857 1.00 71.19 91 GLN A CA 1
ATOM 722 C C . GLN A 1 91 ? 17.079 3.971 -15.915 1.00 71.19 91 GLN A C 1
ATOM 724 O O . GLN A 1 91 ? 17.665 3.949 -16.996 1.00 71.19 91 GLN A O 1
ATOM 729 N N . LYS A 1 92 ? 17.703 3.687 -14.768 1.00 75.56 92 LYS A N 1
ATOM 730 C CA . LYS A 1 92 ? 19.152 3.438 -14.669 1.00 75.56 92 LYS A CA 1
ATOM 731 C C . LYS A 1 92 ? 19.485 2.007 -14.282 1.00 75.56 92 LYS A C 1
ATOM 733 O O . LYS A 1 92 ? 20.484 1.474 -14.750 1.00 75.56 92 LYS A O 1
ATOM 738 N N . ASP A 1 93 ? 18.671 1.435 -13.408 1.00 81.19 93 ASP A N 1
ATOM 739 C CA . ASP A 1 93 ? 18.867 0.145 -12.775 1.00 81.19 93 ASP A CA 1
ATOM 740 C C . ASP A 1 93 ? 17.496 -0.478 -12.483 1.00 81.19 93 ASP A C 1
ATOM 742 O O . ASP A 1 93 ? 16.880 -0.258 -11.439 1.00 81.19 93 ASP A O 1
ATOM 746 N N . GLN A 1 94 ? 16.998 -1.241 -13.458 1.00 78.44 94 GLN A N 1
ATOM 747 C CA . GLN A 1 94 ? 15.713 -1.929 -13.356 1.00 78.44 94 GLN A CA 1
ATOM 748 C C . GLN A 1 94 ? 15.662 -2.874 -12.148 1.00 78.44 94 GLN A C 1
ATOM 750 O O . GLN A 1 94 ? 14.597 -3.029 -11.557 1.00 78.44 94 GLN A O 1
ATOM 755 N N . LYS A 1 95 ? 16.794 -3.480 -11.761 1.00 83.31 95 LYS A N 1
ATOM 756 C CA . LYS A 1 95 ? 16.853 -4.383 -10.610 1.00 83.31 95 LYS A CA 1
ATOM 757 C C . LYS A 1 95 ? 16.653 -3.610 -9.309 1.00 83.31 95 LYS A C 1
ATOM 759 O O . LYS A 1 95 ? 15.759 -3.962 -8.552 1.00 83.31 95 LYS A O 1
ATOM 764 N N . ALA A 1 96 ? 17.387 -2.516 -9.109 1.00 83.44 96 ALA A N 1
ATOM 765 C CA . ALA A 1 96 ? 17.210 -1.659 -7.931 1.00 83.44 96 ALA A CA 1
ATOM 766 C C . ALA A 1 96 ? 15.782 -1.092 -7.825 1.00 83.44 96 ALA A C 1
ATOM 768 O O . ALA A 1 96 ? 15.279 -0.811 -6.742 1.00 83.44 96 ALA A O 1
ATOM 769 N N . ALA A 1 97 ? 15.118 -0.900 -8.964 1.00 82.38 97 ALA A N 1
ATOM 770 C CA . ALA A 1 97 ? 13.745 -0.426 -9.002 1.00 82.38 97 ALA A CA 1
ATOM 771 C C . ALA A 1 97 ? 12.720 -1.506 -8.611 1.00 82.38 97 ALA A C 1
ATOM 773 O O . ALA A 1 97 ? 11.714 -1.187 -7.982 1.00 82.38 97 ALA A O 1
ATOM 774 N N . LEU A 1 98 ? 12.982 -2.768 -8.965 1.00 86.06 98 LEU A N 1
ATOM 775 C CA . LEU A 1 98 ? 12.196 -3.918 -8.518 1.00 86.06 98 LEU A CA 1
ATOM 776 C C . LEU A 1 98 ? 12.428 -4.216 -7.033 1.00 86.06 98 LEU A C 1
ATOM 778 O O . LEU A 1 98 ? 11.454 -4.450 -6.334 1.00 86.06 98 LEU A O 1
ATOM 782 N N . GLU A 1 99 ? 13.667 -4.111 -6.545 1.00 88.31 99 GLU A N 1
ATOM 783 C CA . GLU A 1 99 ? 13.993 -4.193 -5.110 1.00 88.31 99 GLU A CA 1
ATOM 784 C C . GLU A 1 99 ? 13.250 -3.106 -4.313 1.00 88.31 99 GLU A C 1
ATOM 786 O O . GLU A 1 99 ? 12.650 -3.384 -3.287 1.00 88.31 99 GLU A O 1
ATOM 791 N N . ALA A 1 100 ? 13.167 -1.875 -4.829 1.00 85.69 100 ALA A N 1
ATOM 792 C CA . ALA A 1 100 ? 12.395 -0.817 -4.171 1.00 85.69 100 ALA A CA 1
ATOM 793 C C . ALA A 1 100 ? 10.871 -1.058 -4.174 1.00 85.69 100 ALA A C 1
ATOM 795 O O . ALA A 1 100 ? 10.165 -0.494 -3.337 1.00 85.69 100 ALA A O 1
ATOM 796 N N . ILE A 1 101 ? 10.347 -1.821 -5.143 1.00 89.38 101 ILE A N 1
ATOM 797 C CA . ILE A 1 101 ? 8.955 -2.289 -5.096 1.00 89.38 101 ILE A CA 1
ATOM 798 C C . ILE A 1 101 ? 8.834 -3.349 -4.010 1.00 89.38 101 ILE A C 1
ATOM 800 O O . ILE A 1 101 ? 7.951 -3.218 -3.176 1.00 89.38 101 ILE A O 1
ATOM 804 N N . ASP A 1 102 ? 9.724 -4.338 -4.012 1.00 91.69 102 ASP A N 1
ATOM 805 C CA . ASP A 1 102 ? 9.757 -5.433 -3.044 1.00 91.69 102 ASP A CA 1
ATOM 806 C C . ASP A 1 102 ? 9.766 -4.922 -1.595 1.00 91.69 102 ASP A C 1
ATOM 808 O O . ASP A 1 102 ? 8.809 -5.160 -0.863 1.00 91.69 102 ASP A O 1
ATOM 812 N N . ASP A 1 103 ? 10.724 -4.053 -1.250 1.00 90.69 103 ASP A N 1
ATOM 813 C CA . ASP A 1 103 ? 10.817 -3.386 0.059 1.00 90.69 103 ASP A CA 1
ATOM 814 C C . ASP A 1 103 ? 9.507 -2.659 0.437 1.00 90.69 103 ASP A C 1
ATOM 816 O O . ASP A 1 103 ? 9.097 -2.590 1.599 1.00 90.69 103 ASP A O 1
ATOM 820 N N . GLY A 1 104 ? 8.845 -2.050 -0.553 1.00 91.06 104 GLY A N 1
ATOM 821 C CA . GLY A 1 104 ? 7.589 -1.329 -0.357 1.00 91.06 104 GLY A CA 1
ATOM 822 C C . GLY A 1 104 ? 6.398 -2.255 -0.106 1.00 91.06 104 GLY A C 1
ATOM 823 O O . GLY A 1 104 ? 5.505 -1.906 0.673 1.00 91.06 10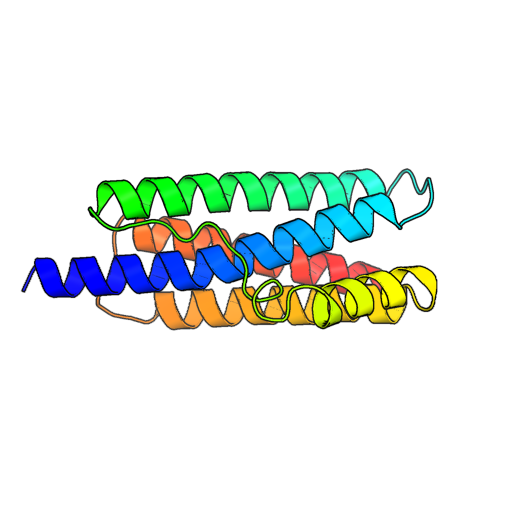4 GLY A O 1
ATOM 824 N N . GLU A 1 105 ? 6.379 -3.417 -0.757 1.00 95.19 105 GLU A N 1
ATOM 825 C CA . GLU A 1 105 ? 5.360 -4.446 -0.570 1.00 95.19 105 GLU A CA 1
ATOM 826 C C . GLU A 1 105 ? 5.555 -5.193 0.755 1.00 95.19 105 GLU A C 1
ATOM 828 O O . GLU A 1 105 ? 4.577 -5.362 1.486 1.00 95.19 105 GLU A O 1
ATOM 833 N N . GLU A 1 106 ? 6.796 -5.516 1.129 1.00 95.06 106 GLU A N 1
ATOM 834 C CA . GLU A 1 106 ? 7.139 -6.051 2.453 1.00 95.06 106 GLU A CA 1
ATOM 835 C C . GLU A 1 106 ? 6.662 -5.087 3.550 1.00 95.06 106 GLU A C 1
ATOM 837 O O . GLU A 1 106 ? 5.888 -5.463 4.433 1.00 95.06 106 GLU A O 1
ATOM 842 N N . TYR A 1 107 ? 6.996 -3.796 3.433 1.00 95.00 107 TYR A N 1
ATOM 843 C CA . TYR A 1 107 ? 6.544 -2.782 4.387 1.00 95.00 107 TYR A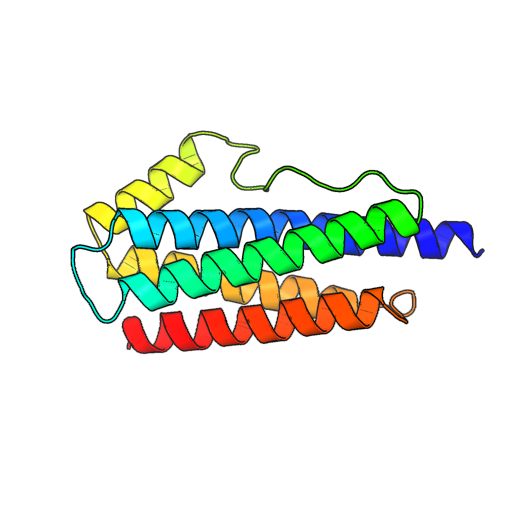 CA 1
ATOM 844 C C . TYR A 1 107 ? 5.011 -2.697 4.490 1.00 95.00 107 TYR A C 1
ATOM 846 O O . TYR A 1 107 ? 4.456 -2.562 5.585 1.00 95.00 107 TYR A O 1
ATOM 854 N N . LEU A 1 108 ? 4.288 -2.774 3.366 1.00 96.31 108 LEU A N 1
ATOM 855 C CA . LEU A 1 108 ? 2.824 -2.793 3.379 1.00 96.31 108 LEU A CA 1
ATOM 856 C C . LEU A 1 108 ? 2.279 -4.033 4.105 1.00 96.31 108 LEU A C 1
ATOM 858 O O . LEU A 1 108 ? 1.325 -3.906 4.884 1.00 96.31 108 LEU A O 1
ATOM 862 N N . ALA A 1 109 ? 2.865 -5.207 3.857 1.00 97.44 109 ALA A N 1
ATOM 863 C CA . ALA A 1 109 ? 2.480 -6.456 4.500 1.00 97.44 109 ALA A CA 1
ATOM 864 C C . ALA A 1 109 ? 2.688 -6.376 6.020 1.00 97.44 109 ALA A C 1
ATOM 866 O O . ALA A 1 109 ? 1.739 -6.611 6.774 1.00 97.44 109 ALA A O 1
ATOM 867 N N . GLU A 1 110 ? 3.868 -5.942 6.467 1.00 97.19 110 GLU A N 1
ATOM 868 C CA . GLU A 1 110 ? 4.190 -5.757 7.885 1.00 97.19 110 GLU A CA 1
ATOM 869 C C . GLU A 1 110 ? 3.208 -4.798 8.566 1.00 97.19 110 GLU A C 1
ATOM 871 O O . GLU A 1 110 ? 2.609 -5.123 9.594 1.00 97.19 110 GLU A O 1
ATOM 876 N N . GLN A 1 111 ? 2.964 -3.624 7.972 1.00 96.88 111 GLN A N 1
ATOM 877 C CA . GLN A 1 111 ? 2.051 -2.643 8.558 1.00 96.88 111 GLN A CA 1
ATOM 878 C C . GLN A 1 111 ? 0.621 -3.190 8.679 1.00 96.88 111 GLN A C 1
ATOM 880 O O . GLN A 1 111 ? -0.066 -2.911 9.674 1.00 96.88 111 GLN A O 1
ATOM 885 N N . ALA A 1 112 ? 0.150 -3.948 7.683 1.00 97.75 112 ALA A N 1
ATOM 886 C CA . ALA A 1 112 ? -1.167 -4.574 7.718 1.00 97.75 112 ALA A CA 1
ATOM 887 C C . ALA A 1 112 ? -1.237 -5.670 8.794 1.00 97.75 112 ALA A C 1
ATOM 889 O O . ALA A 1 112 ? -2.207 -5.708 9.560 1.00 97.75 112 ALA A O 1
ATOM 890 N N . GLU A 1 113 ? -0.208 -6.512 8.898 1.00 98.00 113 GLU A N 1
ATOM 891 C CA . GLU A 1 113 ? -0.108 -7.572 9.901 1.00 98.00 113 GLU A CA 1
ATOM 892 C C . GLU A 1 113 ? -0.097 -7.008 11.328 1.00 98.00 113 GLU A C 1
ATOM 894 O O . GLU A 1 113 ? -0.908 -7.426 12.159 1.00 98.00 113 GLU A O 1
ATOM 899 N N . GLU A 1 114 ? 0.729 -5.994 11.600 1.00 97.62 114 GLU A N 1
ATOM 900 C CA . GLU A 1 114 ? 0.773 -5.296 12.892 1.00 97.62 114 GLU A CA 1
ATOM 901 C C . GLU A 1 114 ? -0.618 -4.808 13.319 1.00 97.62 114 GLU A C 1
ATOM 903 O O . GLU A 1 114 ? -1.025 -4.934 14.478 1.00 97.62 114 GLU A O 1
ATOM 908 N N . ARG A 1 115 ? -1.395 -4.266 12.373 1.00 97.62 115 ARG A N 1
ATOM 909 C CA . ARG A 1 115 ? -2.752 -3.784 12.654 1.00 97.62 115 ARG A CA 1
ATOM 910 C C . ARG A 1 115 ? -3.724 -4.937 12.874 1.00 97.62 115 ARG A C 1
ATOM 912 O O . ARG A 1 115 ? -4.559 -4.854 13.771 1.00 97.62 115 ARG A O 1
ATOM 919 N N . LEU A 1 116 ? -3.599 -6.034 12.131 1.00 98.12 116 LEU A N 1
ATOM 920 C CA . LEU A 1 116 ? -4.421 -7.237 12.309 1.00 98.12 116 LEU A CA 1
ATOM 921 C C . LEU A 1 116 ? -4.248 -7.900 13.684 1.00 98.12 116 LEU A C 1
ATOM 923 O O . LEU A 1 116 ? -5.185 -8.563 14.146 1.00 98.12 116 LEU A O 1
ATOM 927 N N . GLN A 1 117 ? -3.107 -7.708 14.348 1.00 97.38 117 GLN A N 1
ATOM 928 C CA . GLN A 1 117 ? -2.842 -8.225 15.696 1.00 97.38 117 GLN A CA 1
ATOM 929 C C . GLN A 1 117 ? -3.557 -7.443 16.811 1.00 97.38 117 GLN A C 1
ATOM 931 O O . GLN A 1 117 ? -3.607 -7.901 17.951 1.00 97.38 117 GLN A O 1
ATOM 936 N N . ARG A 1 118 ? -4.139 -6.278 16.510 1.00 96.44 118 ARG A N 1
ATOM 937 C CA . ARG A 1 118 ? -4.826 -5.445 17.501 1.00 96.44 118 ARG A CA 1
ATOM 938 C C . ARG A 1 118 ? -6.237 -5.957 17.820 1.00 96.44 118 ARG A C 1
ATOM 940 O O . ARG A 1 118 ? -7.027 -6.253 16.919 1.00 96.44 118 ARG A O 1
ATOM 947 N N . ASP A 1 119 ? -6.595 -5.950 19.104 1.00 94.69 119 ASP A N 1
ATOM 948 C CA . ASP A 1 119 ? -7.910 -6.398 19.598 1.00 94.69 119 ASP A CA 1
ATOM 949 C C . ASP A 1 119 ? -9.077 -5.513 19.126 1.00 94.69 119 ASP A C 1
ATOM 951 O O . ASP A 1 119 ? -10.218 -5.964 19.011 1.00 94.69 119 ASP A O 1
ATOM 955 N N . ASP A 1 120 ? -8.812 -4.238 18.829 1.00 94.31 120 ASP A N 1
ATOM 956 C CA . ASP A 1 120 ? -9.819 -3.296 18.341 1.00 94.31 120 ASP A CA 1
ATOM 957 C C . ASP A 1 120 ? -10.129 -3.459 16.842 1.00 94.31 120 ASP A C 1
ATOM 959 O O . ASP A 1 120 ? -11.086 -2.862 16.349 1.00 94.31 120 ASP A O 1
ATOM 963 N N . ILE A 1 121 ? -9.409 -4.322 16.117 1.00 96.75 121 ILE A N 1
ATOM 964 C CA . ILE A 1 121 ? -9.610 -4.574 14.684 1.00 96.75 121 ILE A CA 1
ATOM 965 C C . ILE A 1 121 ? -10.537 -5.775 14.456 1.00 96.75 121 ILE A C 1
ATOM 967 O O . ILE A 1 121 ? -10.207 -6.926 14.747 1.00 96.75 121 ILE A O 1
ATOM 971 N N . HIS A 1 122 ? -11.719 -5.519 13.893 1.00 95.50 122 HIS A N 1
ATOM 972 C CA . HIS A 1 122 ? -12.752 -6.533 13.651 1.00 95.50 122 HIS A CA 1
ATOM 973 C C . HIS A 1 122 ? -13.683 -6.145 12.492 1.00 95.50 122 HIS A C 1
ATOM 975 O O . HIS A 1 122 ? -13.625 -5.035 11.962 1.00 95.50 122 HIS A O 1
ATOM 981 N N . GLY A 1 123 ? -14.548 -7.081 12.089 1.00 96.62 123 GLY A N 1
ATOM 982 C CA . GLY A 1 123 ? -15.547 -6.871 11.040 1.00 96.62 123 GLY A CA 1
ATOM 983 C C . GLY A 1 123 ? -14.930 -6.515 9.685 1.00 96.62 123 GLY A C 1
ATOM 984 O O . GLY A 1 123 ? -13.954 -7.127 9.250 1.00 96.62 123 GLY A O 1
ATOM 985 N N . GLU A 1 124 ? -15.503 -5.508 9.029 1.00 97.81 124 GLU A N 1
ATOM 986 C CA . GLU A 1 124 ? -15.043 -5.043 7.714 1.00 97.81 124 GLU A CA 1
ATOM 987 C C . GLU A 1 124 ? -13.589 -4.569 7.740 1.00 97.81 124 GLU A C 1
ATOM 989 O O . GLU A 1 124 ? -12.829 -4.857 6.826 1.00 97.81 124 GLU A O 1
ATOM 994 N N . VAL A 1 125 ? -13.175 -3.891 8.814 1.00 98.25 125 VAL A N 1
ATOM 995 C CA . VAL A 1 125 ? -11.818 -3.341 8.929 1.00 98.25 125 VAL A CA 1
ATOM 996 C C . VAL A 1 125 ? -10.784 -4.459 8.903 1.00 98.25 125 VAL A C 1
ATOM 998 O O . VAL A 1 125 ? -9.802 -4.375 8.174 1.00 98.25 125 VAL A O 1
ATOM 1001 N N . ARG A 1 126 ? -11.041 -5.547 9.639 1.00 98.50 126 ARG A N 1
ATOM 1002 C CA . ARG A 1 126 ? -10.194 -6.744 9.596 1.00 98.50 126 ARG A CA 1
ATOM 1003 C C . ARG A 1 126 ? -10.159 -7.353 8.194 1.00 98.50 126 ARG A C 1
ATOM 1005 O O . ARG A 1 126 ? -9.087 -7.707 7.729 1.00 98.50 126 ARG A O 1
ATOM 1012 N N . THR A 1 127 ? -11.308 -7.438 7.523 1.00 98.69 127 THR A N 1
ATOM 1013 C CA . THR A 1 127 ? -11.408 -8.001 6.164 1.00 98.69 127 THR A CA 1
ATOM 1014 C C . THR A 1 127 ? -10.554 -7.216 5.168 1.00 98.69 127 THR A C 1
ATOM 1016 O O . THR A 1 127 ? -9.760 -7.811 4.444 1.00 98.69 127 THR A O 1
ATOM 1019 N N . LEU A 1 128 ? -10.657 -5.887 5.188 1.00 98.69 128 LEU A N 1
ATOM 1020 C CA . LEU A 1 128 ? -9.882 -4.998 4.323 1.00 98.69 128 LEU A CA 1
ATOM 1021 C C . LEU A 1 128 ? -8.377 -5.072 4.609 1.00 98.69 128 LEU A C 1
ATOM 1023 O O . LEU A 1 128 ? -7.579 -5.156 3.680 1.00 98.69 128 LEU A O 1
ATOM 1027 N N . LEU A 1 129 ? -7.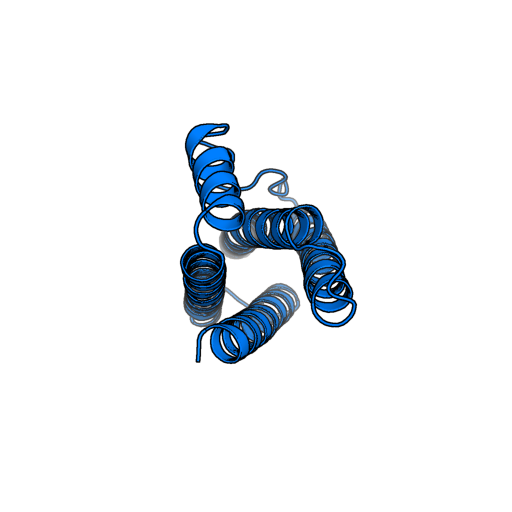976 -5.101 5.884 1.00 98.62 129 LEU A N 1
ATOM 1028 C CA . LEU A 1 129 ? -6.567 -5.251 6.260 1.00 98.62 129 LEU A CA 1
ATOM 1029 C C . LEU A 1 129 ? -5.993 -6.604 5.818 1.00 98.62 129 LEU A C 1
ATOM 1031 O O . LEU A 1 129 ? -4.874 -6.655 5.320 1.00 98.62 129 LEU A O 1
ATOM 1035 N N . THR A 1 130 ? -6.764 -7.689 5.925 1.00 98.62 130 THR A N 1
ATOM 1036 C CA . THR A 1 130 ? -6.358 -9.005 5.405 1.00 98.62 130 THR A CA 1
ATOM 1037 C C . THR A 1 130 ? -6.227 -9.004 3.881 1.00 98.62 130 THR A C 1
ATOM 1039 O O . THR A 1 130 ? -5.295 -9.600 3.351 1.00 98.62 130 THR A O 1
ATOM 1042 N N . GLN A 1 131 ? -7.118 -8.318 3.160 1.00 98.56 131 GLN A N 1
ATOM 1043 C CA . GLN A 1 131 ? -6.995 -8.165 1.707 1.00 98.56 131 GLN A CA 1
ATOM 1044 C C . GLN A 1 131 ? -5.749 -7.364 1.318 1.00 98.56 131 GLN A C 1
ATOM 1046 O O . GLN A 1 131 ? -5.040 -7.763 0.397 1.00 98.56 131 GLN A O 1
ATOM 1051 N N . ALA A 1 132 ? -5.456 -6.273 2.032 1.00 98.38 132 ALA A N 1
ATOM 1052 C CA . ALA A 1 132 ? -4.241 -5.494 1.814 1.00 98.38 132 ALA A CA 1
ATOM 1053 C C . ALA A 1 132 ? -2.981 -6.334 2.063 1.00 98.38 132 ALA A C 1
ATOM 1055 O O . ALA A 1 132 ? -2.090 -6.317 1.220 1.00 98.38 132 ALA A O 1
ATOM 1056 N N . TYR A 1 133 ? -2.952 -7.113 3.150 1.00 98.44 133 TYR A N 1
ATOM 1057 C CA . TYR A 1 133 ? -1.859 -8.034 3.473 1.00 98.44 133 TYR A CA 1
ATOM 1058 C C . TYR A 1 133 ? -1.612 -9.067 2.362 1.00 98.44 133 TYR A C 1
ATOM 1060 O O . TYR A 1 133 ? -0.498 -9.172 1.861 1.00 98.44 133 TYR A O 1
ATOM 1068 N N . HIS A 1 134 ? -2.648 -9.785 1.911 1.00 98.19 134 HIS A N 1
ATOM 1069 C CA . HIS A 1 134 ? -2.482 -10.765 0.829 1.00 98.19 134 HIS A CA 1
ATOM 1070 C C . HIS A 1 134 ? -2.034 -10.108 -0.476 1.00 98.19 134 HIS A C 1
ATOM 1072 O O . HIS A 1 134 ? -1.128 -10.597 -1.138 1.00 98.19 134 HIS A O 1
ATOM 1078 N N . SER A 1 135 ? -2.634 -8.969 -0.823 1.00 97.81 135 SER A N 1
ATOM 1079 C CA . SER A 1 135 ? -2.255 -8.243 -2.029 1.00 97.81 135 SER A CA 1
ATOM 1080 C C . SER A 1 135 ? -0.807 -7.737 -1.962 1.00 97.81 135 SER A C 1
ATOM 1082 O O . SER A 1 135 ? -0.152 -7.659 -2.994 1.00 97.81 135 SER A O 1
ATOM 1084 N N . ALA A 1 136 ? -0.297 -7.375 -0.780 1.00 96.81 136 ALA A N 1
ATOM 1085 C CA . ALA A 1 136 ? 1.107 -7.008 -0.571 1.00 96.81 136 ALA A CA 1
ATOM 1086 C C . ALA A 1 136 ? 2.045 -8.199 -0.815 1.00 96.81 136 ALA A C 1
ATOM 1088 O O . ALA A 1 136 ? 2.933 -8.110 -1.653 1.00 96.81 136 ALA A O 1
ATOM 1089 N N . HIS A 1 137 ? 1.752 -9.353 -0.214 1.00 96.31 137 HIS A N 1
ATOM 1090 C CA . HIS A 1 137 ? 2.520 -10.584 -0.428 1.00 96.31 137 HIS A CA 1
ATOM 1091 C C . HIS A 1 137 ? 2.494 -11.057 -1.900 1.00 96.31 137 HIS A C 1
ATOM 1093 O O . HIS A 1 137 ? 3.485 -11.563 -2.426 1.00 96.31 137 HIS A O 1
ATOM 1099 N N . ASP A 1 138 ? 1.377 -10.874 -2.614 1.00 96.25 138 ASP A N 1
ATOM 1100 C CA . ASP A 1 138 ? 1.296 -11.130 -4.064 1.00 96.25 138 ASP A CA 1
ATOM 1101 C C . ASP A 1 138 ? 2.149 -10.141 -4.891 1.00 96.25 138 ASP A C 1
ATOM 1103 O O . ASP A 1 138 ? 2.543 -10.431 -6.030 1.00 96.25 138 ASP A O 1
ATOM 1107 N N . GLY A 1 139 ? 2.395 -8.948 -4.347 1.00 94.38 139 GLY A N 1
ATOM 1108 C CA . GLY A 1 139 ? 3.301 -7.935 -4.882 1.00 94.38 139 GLY A CA 1
ATOM 1109 C C . GLY A 1 139 ? 4.768 -8.313 -4.687 1.00 94.38 139 GLY A C 1
ATOM 1110 O O . GLY A 1 139 ? 5.504 -8.325 -5.672 1.00 94.38 139 GLY A O 1
ATOM 1111 N N . GLU A 1 140 ? 5.140 -8.688 -3.463 1.00 93.19 140 GLU A N 1
ATOM 1112 C CA . GLU A 1 140 ? 6.462 -9.201 -3.057 1.00 93.19 140 GLU A CA 1
ATOM 1113 C C . GLU A 1 140 ? 6.858 -10.415 -3.911 1.00 93.19 140 GLU A C 1
ATOM 1115 O O . GLU A 1 140 ? 7.799 -10.351 -4.695 1.00 93.19 140 GLU A O 1
ATOM 1120 N N . CYS A 1 141 ? 6.022 -11.464 -3.945 1.00 93.62 141 CYS A N 1
ATOM 1121 C CA . CYS A 1 141 ? 6.258 -12.659 -4.773 1.00 93.62 141 CYS A CA 1
ATOM 1122 C C . CYS A 1 141 ? 6.487 -12.338 -6.260 1.00 93.62 141 CYS A C 1
ATOM 1124 O O . CYS A 1 141 ? 7.191 -13.061 -6.970 1.00 93.62 141 CYS A O 1
ATOM 1126 N N . PHE A 1 142 ? 5.840 -11.287 -6.765 1.00 92.69 142 PHE A N 1
ATOM 1127 C CA . PHE A 1 142 ? 6.026 -10.838 -8.137 1.00 92.69 142 PHE A CA 1
ATOM 1128 C C . PHE A 1 142 ? 7.338 -10.072 -8.325 1.00 92.69 142 PHE A C 1
ATOM 1130 O O . PHE A 1 142 ? 7.992 -10.282 -9.345 1.00 92.69 142 PHE A O 1
ATOM 1137 N N . ALA A 1 143 ? 7.718 -9.205 -7.387 1.00 89.19 143 ALA A N 1
ATOM 1138 C CA . ALA A 1 143 ? 8.989 -8.492 -7.430 1.00 89.19 143 ALA A CA 1
ATOM 1139 C C . ALA A 1 143 ? 10.168 -9.472 -7.314 1.00 89.19 143 ALA A C 1
ATOM 1141 O O . ALA A 1 143 ? 11.039 -9.466 -8.185 1.00 89.19 143 ALA A O 1
ATOM 1142 N N . ASP A 1 144 ? 10.108 -10.396 -6.356 1.00 89.00 144 ASP A N 1
ATOM 1143 C CA . ASP A 1 144 ? 11.062 -11.492 -6.159 1.00 89.00 144 ASP A CA 1
ATOM 1144 C C . ASP A 1 144 ? 11.287 -12.321 -7.425 1.00 89.00 144 ASP A C 1
ATOM 1146 O O . ASP A 1 144 ? 12.419 -12.587 -7.839 1.00 89.00 144 ASP A O 1
ATOM 1150 N N . ALA A 1 145 ? 10.202 -12.706 -8.104 1.00 88.75 145 ALA A N 1
ATOM 1151 C CA . ALA A 1 145 ? 10.281 -13.487 -9.336 1.00 88.75 145 ALA A CA 1
ATOM 1152 C C . ALA A 1 145 ? 11.001 -12.750 -10.483 1.00 88.75 145 ALA A C 1
ATOM 1154 O O . ALA A 1 145 ? 11.379 -13.381 -11.473 1.00 88.75 145 ALA A O 1
ATOM 1155 N N . LEU A 1 146 ? 11.167 -11.428 -10.379 1.00 85.06 146 LEU A N 1
ATOM 1156 C CA . LEU A 1 146 ? 11.853 -10.588 -11.359 1.00 85.06 146 LEU A CA 1
ATOM 1157 C C . LEU A 1 146 ? 13.274 -10.186 -10.932 1.00 85.06 146 LEU A C 1
ATOM 1159 O O . LEU A 1 146 ? 14.039 -9.732 -11.786 1.00 85.06 146 LEU A O 1
ATOM 1163 N N . THR A 1 147 ? 13.628 -10.332 -9.653 1.00 80.25 147 THR A N 1
ATOM 1164 C CA . THR A 1 147 ? 14.955 -10.003 -9.091 1.00 80.25 147 THR A CA 1
ATOM 1165 C C . THR A 1 147 ? 15.852 -11.229 -8.868 1.00 80.25 147 THR A C 1
ATOM 1167 O O . THR A 1 147 ? 17.077 -11.055 -8.760 1.00 80.25 147 THR A O 1
ATOM 1170 N N . SER A 1 148 ? 15.251 -12.429 -8.841 1.00 72.00 148 SER A N 1
ATOM 1171 C CA . SER A 1 148 ? 15.883 -13.763 -8.760 1.00 72.00 148 SER A CA 1
ATOM 1172 C C . SER A 1 148 ? 16.764 -14.105 -9.964 1.00 72.00 148 SER A C 1
ATOM 1174 O O . SER A 1 148 ? 17.907 -14.570 -9.743 1.00 72.00 148 SER A O 1
#

Radius of gyration: 15.78 Å; chains: 1; bounding box: 38×29×49 Å

Secondary structure (DSSP, 8-state):
-HHHHHHHHHHHHHHHHHHHHHHHHHHHHHHHHS-S-TTHHHHHHHHHHHHHHHHHHHHHHHHHTTPPPP-S-STTTTTTHHHHHHHHHHHH-HHHHHHHHHHHHHHHHHHHHHHHTSTT--HHHHHHHHHHHHHHHHHHHHHHHHH-

Organism: NCBI:txid1280952

Sequence (148 aa):
MSTDIQTKQIEALNDIAKVLIDSKKGYEKAYEMVDDNFALKPQFLHRAQERGQLVDQFQSQVRRLGGEPQTDGGMLGDAHRGWMQFASLFQKDQKAALEAIDDGEEYLAEQAEERLQRDDIHGEVRTLLTQAYHSAHDGECFADALTS

Foldseek 3Di:
DVLVLLVLLLVLLQVLLQLLQVLLVLLVLLLVLDDPPVVRNVVSVVLNVVSVVLSVLSQVVSVVSVHHHHPHHPCCVVDCPSSVVLSVCSNPPVLVNLVVSLVSLVVSLVSLVVSLPDPSQDDPSNVSSVSSNVSSVVSNVVSVVVND

pLDDT: mean 89.47, std 11.4, range [47.91, 98.75]

InterPro domains:
  IPR011971 Conserved hypothetical protein CHP02284 [TIGR02284] (10-135)
  IPR012347 Ferritin-like [G3DSA:1.20.1260.10] (1-140)
  IPR019052 Domain of unknown function DUF2383 [PF09537] (10-116)